Protein AF-A0A4Q6Y3A4-F1 (afdb_monomer_lite)

Radius of gyration: 12.82 Å; chains: 1; bounding box: 29×25×33 Å

Foldseek 3Di:
DDCVVPVVCCVLQNPVRVVVVVVCQVVVLVVVCPPPPAPHWDDWDWDDPDSVKIWIWTAHPVRDTDIDIPVNSVVVD

Secondary structure (DSSP, 8-state):
--TTT-HHHHHHHHHHHHHHHHHHHHHHHHHHHTSTT-SSEEEEEEE-S-TTS-EEEEEETTS-EEEEEHHHHHTT-

Organism: NCBI:txid2484750

Structure (mmCIF, N/CA/C/O backbone):
data_AF-A0A4Q6Y3A4-F1
#
_entry.id   AF-A0A4Q6Y3A4-F1
#
loop_
_atom_site.group_PDB
_atom_site.id
_atom_site.type_symbol
_atom_site.label_atom_id
_atom_site.label_alt_id
_atom_site.label_comp_id
_atom_site.label_asym_id
_atom_site.label_entity_id
_atom_site.label_seq_id
_atom_site.pdbx_PDB_ins_code
_atom_site.Cartn_x
_atom_site.Cartn_y
_atom_site.Cartn_z
_atom_site.occupancy
_atom_site.B_iso_or_equiv
_atom_site.auth_seq_id
_atom_site.auth_comp_id
_atom_site.auth_asym_id
_atom_site.auth_atom_id
_ato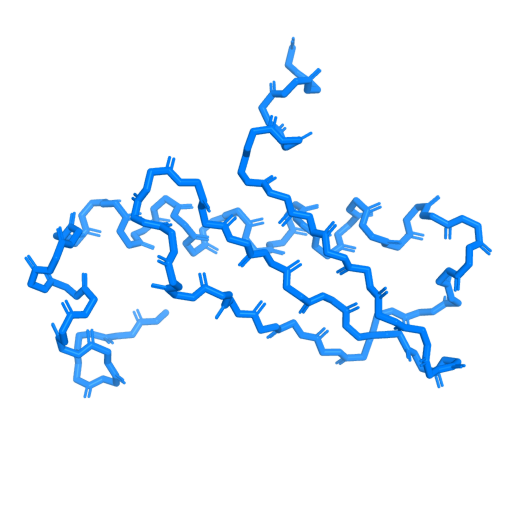m_site.pdbx_PDB_model_num
ATOM 1 N N . MET A 1 1 ? 6.551 -8.416 -5.964 1.00 69.56 1 MET A N 1
ATOM 2 C CA . MET A 1 1 ? 5.887 -8.432 -7.287 1.00 69.56 1 MET A CA 1
ATOM 3 C C . MET A 1 1 ? 6.881 -8.907 -8.326 1.00 69.56 1 MET A C 1
ATOM 5 O O . MET A 1 1 ? 8.053 -8.579 -8.182 1.00 69.56 1 MET A O 1
ATOM 9 N N . THR A 1 2 ? 6.449 -9.673 -9.329 1.00 76.56 2 THR A N 1
ATOM 10 C CA . THR A 1 2 ? 7.322 -10.108 -10.434 1.00 76.56 2 THR A CA 1
ATOM 11 C C . THR A 1 2 ? 6.891 -9.488 -11.761 1.00 76.56 2 THR A C 1
ATOM 13 O O . THR A 1 2 ? 5.734 -9.095 -11.925 1.00 76.56 2 THR A O 1
ATOM 16 N N . ARG A 1 3 ? 7.827 -9.415 -12.717 1.00 78.75 3 ARG A N 1
ATOM 17 C CA . ARG A 1 3 ? 7.577 -8.899 -14.071 1.00 78.75 3 ARG A CA 1
ATOM 18 C C . ARG A 1 3 ? 6.483 -9.678 -14.794 1.00 78.75 3 ARG A C 1
ATOM 20 O O . ARG A 1 3 ? 5.631 -9.066 -15.421 1.00 78.75 3 ARG A O 1
ATOM 27 N N . ASP A 1 4 ? 6.458 -10.995 -14.626 1.00 82.25 4 ASP A N 1
ATOM 28 C CA . ASP A 1 4 ? 5.482 -11.871 -15.285 1.00 82.25 4 ASP A CA 1
ATOM 29 C C . ASP A 1 4 ? 4.055 -11.642 -14.780 1.00 82.25 4 ASP A C 1
ATOM 31 O O . ASP A 1 4 ? 3.087 -11.811 -15.513 1.00 82.25 4 ASP A O 1
ATOM 35 N N . GLN A 1 5 ? 3.918 -11.221 -13.523 1.00 76.88 5 GLN A N 1
ATOM 36 C CA . GLN A 1 5 ? 2.626 -10.894 -12.934 1.00 76.88 5 GLN A CA 1
ATOM 37 C C . GLN A 1 5 ? 2.158 -9.471 -13.321 1.00 76.88 5 GLN A C 1
ATOM 39 O O . GLN A 1 5 ? 0.964 -9.188 -13.235 1.00 76.88 5 GLN A O 1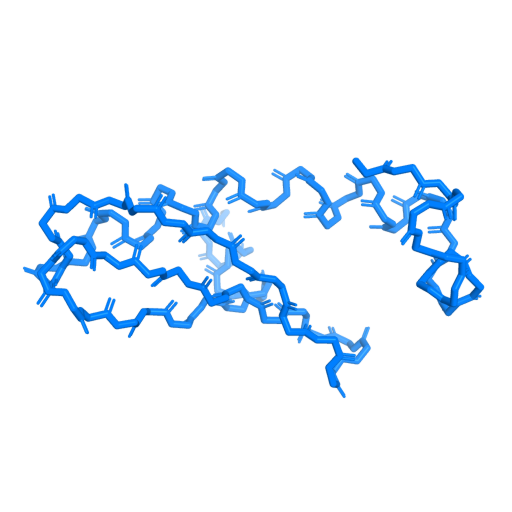
ATOM 44 N N . TRP A 1 6 ? 3.081 -8.559 -13.678 1.00 77.56 6 TRP A N 1
ATOM 45 C CA . TRP A 1 6 ? 2.819 -7.116 -13.859 1.00 77.56 6 TRP A CA 1
ATOM 46 C C . TRP A 1 6 ? 3.622 -6.510 -15.036 1.00 77.56 6 TRP A C 1
ATOM 48 O O . TRP A 1 6 ? 4.364 -5.547 -14.831 1.00 77.56 6 TRP A O 1
ATOM 58 N N . PRO A 1 7 ? 3.507 -7.036 -16.271 1.00 85.12 7 PRO A N 1
ATOM 59 C CA . PRO A 1 7 ? 4.386 -6.648 -17.377 1.00 85.12 7 PRO A CA 1
ATOM 60 C C . PRO A 1 7 ? 4.263 -5.168 -17.767 1.00 85.12 7 PRO A C 1
ATOM 62 O O . PRO A 1 7 ? 5.289 -4.499 -17.855 1.00 85.12 7 PRO A O 1
ATOM 65 N N . SER A 1 8 ? 3.042 -4.628 -17.888 1.00 84.06 8 SER A N 1
ATOM 66 C CA . SER A 1 8 ? 2.821 -3.213 -18.242 1.00 84.06 8 SER A CA 1
ATOM 67 C C . SER A 1 8 ? 3.390 -2.251 -17.201 1.00 84.06 8 SER A C 1
ATOM 69 O O . SER A 1 8 ? 3.988 -1.241 -17.529 1.00 84.06 8 SER A O 1
ATOM 71 N N . TRP A 1 9 ? 3.311 -2.609 -15.923 1.00 81.88 9 TRP A N 1
ATOM 72 C CA . TRP A 1 9 ? 3.902 -1.825 -14.841 1.00 81.88 9 TRP A CA 1
ATOM 73 C C . TRP A 1 9 ? 5.432 -1.800 -14.909 1.00 81.88 9 TRP A C 1
ATOM 75 O O . TRP A 1 9 ? 6.055 -0.775 -14.647 1.00 81.88 9 TRP A O 1
ATOM 85 N N . TYR A 1 10 ? 6.060 -2.912 -15.287 1.00 86.31 10 TYR A N 1
ATOM 86 C CA . TYR A 1 10 ? 7.502 -2.922 -15.531 1.00 86.31 10 TYR A CA 1
ATOM 87 C C . TYR A 1 10 ? 7.893 -2.131 -16.785 1.00 86.31 10 TYR A C 1
ATOM 89 O O . TYR A 1 10 ? 9.010 -1.621 -16.821 1.00 86.31 10 TYR A O 1
ATOM 97 N N . GLU A 1 11 ? 7.014 -2.027 -17.782 1.00 86.50 11 GLU A N 1
ATOM 98 C CA . GLU A 1 11 ? 7.213 -1.180 -18.965 1.00 86.50 11 GLU A CA 1
ATOM 99 C C . GLU A 1 11 ? 7.073 0.309 -18.623 1.00 86.50 11 GLU A C 1
ATOM 101 O O . GLU A 1 11 ? 7.951 1.091 -18.979 1.00 86.50 11 GLU A O 1
ATOM 106 N N . ASP A 1 12 ? 6.040 0.678 -17.864 1.00 83.12 12 ASP A N 1
ATOM 107 C CA . ASP A 1 12 ? 5.743 2.066 -17.493 1.00 83.12 12 ASP A CA 1
ATOM 108 C C . ASP A 1 12 ? 6.748 2.632 -16.477 1.00 83.12 12 ASP A C 1
ATOM 110 O O . ASP A 1 12 ? 7.171 3.785 -16.574 1.00 83.12 12 ASP A O 1
ATOM 114 N N . PHE A 1 13 ? 7.142 1.826 -15.485 1.00 82.00 13 PHE A N 1
ATOM 115 C CA . PHE A 1 13 ? 7.923 2.292 -14.334 1.00 82.00 13 PHE A CA 1
ATOM 116 C C . PHE A 1 13 ? 9.365 1.779 -14.309 1.00 82.00 13 PHE A C 1
ATOM 118 O O . PHE A 1 13 ? 10.239 2.391 -13.690 1.00 82.00 13 PHE A O 1
ATOM 125 N N . GLY A 1 14 ? 9.638 0.645 -14.950 1.00 87.81 14 GLY A N 1
ATOM 126 C CA . GLY A 1 14 ? 10.917 -0.043 -14.830 1.00 87.81 14 GLY A CA 1
ATOM 127 C C . GLY A 1 14 ? 11.104 -0.759 -13.486 1.00 87.81 14 GLY A C 1
ATOM 128 O O . GLY A 1 14 ? 10.516 -0.429 -12.453 1.00 87.81 14 GLY A O 1
ATOM 129 N N . ALA A 1 15 ? 11.989 -1.759 -13.483 1.00 88.44 15 ALA A N 1
ATOM 130 C CA . ALA A 1 15 ? 12.252 -2.589 -12.306 1.00 88.44 15 ALA A CA 1
ATOM 131 C C . ALA A 1 15 ? 12.651 -1.805 -11.031 1.00 88.44 15 ALA A C 1
ATOM 133 O O . ALA A 1 15 ? 12.158 -2.163 -9.957 1.00 88.44 15 ALA A O 1
ATOM 134 N N . PRO A 1 16 ? 13.481 -0.737 -11.093 1.00 88.81 16 PRO A N 1
ATOM 135 C CA . PRO A 1 16 ? 13.859 0.014 -9.895 1.00 88.81 16 PRO A CA 1
ATOM 136 C C . PRO A 1 16 ? 12.664 0.678 -9.203 1.00 88.81 16 PRO A C 1
ATOM 138 O O . PRO A 1 16 ? 12.518 0.578 -7.985 1.00 88.81 16 PRO A O 1
ATOM 141 N N . ARG A 1 17 ? 11.772 1.307 -9.974 1.00 85.69 17 ARG A N 1
ATOM 142 C CA . ARG A 1 17 ? 10.590 1.990 -9.443 1.00 85.69 17 ARG A CA 1
ATOM 143 C C . ARG A 1 17 ? 9.576 0.998 -8.881 1.00 85.69 17 ARG A C 1
ATOM 145 O O . ARG A 1 17 ? 9.039 1.229 -7.805 1.00 85.69 17 ARG A O 1
ATOM 152 N N . ILE A 1 18 ? 9.392 -0.150 -9.534 1.00 86.81 18 ILE A N 1
ATOM 153 C CA . ILE A 1 18 ? 8.556 -1.240 -9.008 1.00 86.81 18 ILE A CA 1
ATOM 154 C C . ILE A 1 18 ? 9.075 -1.751 -7.662 1.00 86.81 18 ILE A C 1
ATOM 156 O O . ILE A 1 18 ? 8.282 -2.037 -6.762 1.00 86.81 18 ILE A O 1
ATOM 160 N N . SER A 1 19 ? 10.397 -1.847 -7.499 1.00 87.88 19 SER A N 1
ATOM 161 C CA . SER A 1 19 ? 10.997 -2.231 -6.221 1.00 87.88 19 SER A CA 1
ATOM 162 C C . SER A 1 19 ? 10.723 -1.197 -5.126 1.00 87.88 19 SER A C 1
ATOM 164 O O . SER A 1 19 ? 10.458 -1.588 -3.991 1.00 87.88 19 SER A O 1
ATOM 166 N N . GLN A 1 20 ? 10.761 0.099 -5.452 1.00 87.31 20 GLN A N 1
ATOM 167 C CA . GLN A 1 20 ? 10.431 1.178 -4.512 1.00 87.31 20 GLN A CA 1
ATOM 168 C C . GLN A 1 20 ? 8.958 1.118 -4.091 1.00 87.31 20 GLN A C 1
ATOM 170 O O . GLN A 1 20 ? 8.675 1.019 -2.902 1.00 87.31 20 GLN A O 1
ATOM 175 N N . ILE A 1 21 ? 8.039 1.051 -5.059 1.00 87.12 21 ILE A N 1
ATOM 176 C CA . ILE A 1 21 ? 6.592 0.949 -4.807 1.00 87.12 21 ILE A CA 1
ATOM 177 C C . ILE A 1 21 ? 6.275 -0.300 -3.970 1.00 87.12 21 ILE A C 1
ATOM 179 O O . ILE A 1 21 ? 5.483 -0.266 -3.031 1.00 87.12 21 ILE A O 1
ATOM 183 N N . SER A 1 22 ? 6.938 -1.425 -4.264 1.00 87.88 22 SER A N 1
ATOM 184 C CA . SER A 1 22 ? 6.786 -2.657 -3.480 1.00 87.88 22 SER A CA 1
ATOM 185 C C . SER A 1 22 ? 7.221 -2.479 -2.022 1.00 87.88 22 SER A C 1
ATOM 187 O O . SER A 1 22 ? 6.608 -3.062 -1.128 1.00 87.88 22 SER A O 1
ATOM 189 N N . ALA A 1 23 ? 8.261 -1.681 -1.766 1.00 89.62 23 ALA A N 1
ATOM 190 C CA . ALA A 1 23 ? 8.730 -1.390 -0.414 1.00 89.62 23 ALA A CA 1
ATOM 191 C C . ALA A 1 23 ? 7.773 -0.461 0.357 1.00 89.62 23 ALA A C 1
ATOM 193 O O . ALA A 1 23 ? 7.702 -0.556 1.582 1.00 89.62 23 ALA A O 1
ATOM 194 N N . GLU A 1 24 ? 7.008 0.382 -0.342 1.00 90.88 24 GLU A N 1
ATOM 195 C CA . GLU A 1 24 ? 6.043 1.331 0.231 1.00 90.88 24 GLU A CA 1
ATOM 196 C C . GLU A 1 24 ? 4.707 0.680 0.651 1.00 90.88 24 GLU A C 1
ATOM 198 O O . GLU A 1 24 ? 4.011 1.220 1.513 1.00 90.88 24 GLU A O 1
ATOM 203 N N . GLN A 1 25 ? 4.391 -0.533 0.176 1.00 90.38 25 GLN A N 1
ATOM 204 C CA . GLN A 1 25 ? 3.168 -1.260 0.566 1.00 90.38 25 GLN A CA 1
ATOM 205 C C . GLN A 1 25 ? 3.063 -1.488 2.083 1.00 90.38 25 GLN A C 1
ATOM 207 O O . GLN A 1 25 ? 2.007 -1.301 2.687 1.00 90.38 25 GLN A O 1
ATOM 212 N N . ARG A 1 26 ? 4.163 -1.884 2.738 1.00 91.81 26 ARG A N 1
ATOM 213 C CA . ARG A 1 26 ? 4.162 -2.118 4.192 1.00 91.81 26 ARG A CA 1
ATOM 214 C C . ARG A 1 26 ? 3.983 -0.811 4.985 1.00 91.81 26 ARG A C 1
ATOM 216 O O . ARG A 1 26 ? 3.136 -0.797 5.879 1.00 91.81 26 ARG A O 1
ATOM 223 N N . PRO A 1 27 ? 4.723 0.277 4.697 1.00 92.94 27 PRO A N 1
ATOM 224 C CA . PRO A 1 27 ? 4.440 1.603 5.241 1.00 92.94 27 PRO A CA 1
ATOM 225 C C . PRO A 1 27 ? 2.991 2.061 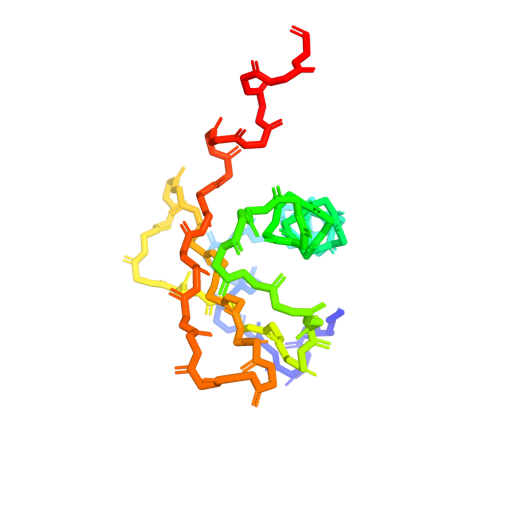5.041 1.00 92.94 27 PRO A C 1
ATOM 227 O O . PRO A 1 27 ? 2.392 2.534 6.005 1.00 92.94 27 PRO A O 1
ATOM 230 N N . ALA A 1 28 ? 2.400 1.858 3.858 1.00 92.44 28 ALA A N 1
ATOM 231 C CA . ALA A 1 28 ? 0.996 2.182 3.591 1.00 92.44 28 ALA A CA 1
ATOM 232 C C . ALA A 1 28 ? 0.036 1.417 4.509 1.00 92.44 28 ALA A C 1
ATOM 234 O O . ALA A 1 28 ? -0.813 2.029 5.158 1.00 92.44 28 ALA A O 1
ATOM 235 N N . ALA A 1 29 ? 0.221 0.102 4.656 1.00 92.25 29 ALA A N 1
ATOM 236 C CA . ALA A 1 29 ? -0.581 -0.705 5.574 1.00 92.25 29 ALA A CA 1
ATOM 237 C C . ALA A 1 29 ? -0.434 -0.242 7.037 1.00 92.25 29 ALA A C 1
ATOM 239 O O . ALA A 1 29 ? -1.425 -0.115 7.752 1.00 92.25 29 ALA A O 1
ATOM 240 N N . ILE A 1 30 ? 0.788 0.067 7.487 1.00 93.00 30 ILE A N 1
ATOM 241 C CA . ILE A 1 30 ? 1.037 0.575 8.848 1.00 93.00 30 ILE A CA 1
ATOM 242 C C . ILE A 1 30 ? 0.382 1.945 9.051 1.00 93.00 30 ILE A C 1
ATOM 244 O O . ILE A 1 30 ? -0.205 2.199 10.101 1.00 93.00 30 ILE A O 1
ATOM 248 N N . ARG A 1 31 ? 0.483 2.837 8.063 1.00 92.31 31 ARG A N 1
ATOM 249 C CA . ARG A 1 31 ? -0.125 4.168 8.102 1.00 92.31 31 ARG A CA 1
ATOM 250 C C . ARG A 1 31 ? -1.646 4.074 8.175 1.00 92.31 31 ARG A C 1
ATOM 252 O O . ARG A 1 31 ? -2.235 4.806 8.968 1.00 92.31 31 ARG A O 1
ATOM 259 N N . ALA A 1 32 ? -2.256 3.177 7.402 1.00 92.06 32 ALA A N 1
ATOM 260 C CA . ALA A 1 32 ? -3.692 2.920 7.429 1.00 92.06 32 ALA A CA 1
ATOM 261 C C . ALA A 1 32 ? -4.143 2.301 8.762 1.00 92.06 32 ALA A C 1
ATOM 263 O O . ALA A 1 32 ? -5.137 2.740 9.327 1.00 92.06 32 ALA A O 1
ATOM 264 N N . ALA A 1 33 ? -3.370 1.372 9.333 1.00 90.56 33 ALA A N 1
ATOM 265 C CA . ALA A 1 33 ? -3.660 0.774 10.641 1.00 90.56 33 ALA A CA 1
ATOM 266 C C . ALA A 1 33 ? -3.625 1.777 11.813 1.00 90.56 33 ALA A C 1
ATOM 268 O O . ALA A 1 33 ? -4.109 1.472 12.898 1.00 90.56 33 ALA A O 1
ATOM 269 N N . ARG A 1 34 ? -3.032 2.963 11.623 1.00 91.56 34 ARG A N 1
ATOM 270 C CA . ARG A 1 34 ? -3.032 4.052 12.616 1.00 91.56 34 ARG A CA 1
ATOM 271 C C . ARG A 1 34 ? -4.252 4.963 12.516 1.00 91.56 34 ARG A C 1
ATOM 273 O O . ARG A 1 34 ? -4.443 5.802 13.392 1.00 91.56 34 ARG A O 1
ATOM 280 N N . GLU A 1 35 ? -5.046 4.848 11.456 1.00 90.31 35 GLU A N 1
ATOM 281 C CA . GLU A 1 35 ? -6.271 5.626 11.330 1.00 90.31 35 GLU A CA 1
ATOM 282 C C . GLU A 1 35 ? -7.315 5.120 12.336 1.00 90.31 35 GLU A C 1
ATOM 284 O O . GLU A 1 35 ? -7.580 3.918 12.370 1.00 90.31 35 GLU A O 1
ATOM 289 N N . PRO A 1 36 ? -7.989 6.005 13.095 1.00 89.88 36 PRO A N 1
ATOM 290 C CA . PRO A 1 36 ? -8.987 5.605 14.094 1.00 89.88 36 PRO A CA 1
ATOM 291 C C . PRO A 1 36 ? -10.141 4.764 13.532 1.00 89.88 36 PRO A C 1
ATOM 293 O O . PRO A 1 36 ? -10.825 4.059 14.267 1.00 89.88 36 PRO A O 1
ATOM 296 N N . LYS A 1 37 ? -10.377 4.868 12.221 1.00 89.75 37 LYS A N 1
ATOM 297 C CA . LYS A 1 37 ? -11.426 4.151 11.496 1.00 89.75 37 LYS A CA 1
ATOM 298 C C . LYS A 1 37 ? -10.994 2.782 10.962 1.00 89.75 37 LYS A C 1
ATOM 300 O O . LYS A 1 37 ? -11.829 2.125 10.358 1.00 89.75 37 LYS A O 1
ATOM 305 N N . CYS A 1 38 ? -9.745 2.348 11.143 1.00 92.00 38 CYS A N 1
ATOM 306 C CA . CYS A 1 38 ? -9.291 1.008 10.763 1.00 92.00 38 CYS A CA 1
ATOM 307 C C . CYS A 1 38 ? -9.107 0.154 12.015 1.00 92.00 38 CYS A C 1
ATOM 309 O O . CYS A 1 38 ? -8.283 0.469 12.868 1.00 92.00 38 CYS A O 1
ATOM 311 N N . ASP A 1 39 ? -9.860 -0.933 12.125 1.00 89.06 39 ASP A N 1
ATOM 312 C CA . ASP A 1 39 ? -9.710 -1.896 13.214 1.00 89.06 39 ASP A CA 1
ATOM 313 C C . ASP A 1 39 ? -8.473 -2.783 13.010 1.00 89.06 39 ASP A C 1
ATOM 315 O O . ASP A 1 39 ? -7.619 -2.916 13.885 1.00 89.06 39 ASP A O 1
ATOM 319 N N . SER A 1 40 ? -8.364 -3.382 11.828 1.00 92.00 40 SER A N 1
ATOM 320 C CA . SER A 1 40 ? -7.224 -4.169 11.390 1.00 92.00 40 SER A CA 1
ATOM 321 C C . SER A 1 40 ? -7.194 -4.224 9.871 1.00 92.00 40 SER A C 1
ATOM 323 O O . SER A 1 40 ? -8.235 -4.319 9.224 1.00 92.00 40 SER A O 1
ATOM 325 N N . VAL A 1 41 ? -5.990 -4.186 9.306 1.00 94.81 41 VAL A N 1
ATOM 326 C CA . VAL A 1 41 ? -5.797 -4.308 7.860 1.00 94.81 41 VAL A CA 1
ATOM 327 C C . VAL A 1 41 ? -6.124 -5.734 7.419 1.00 94.81 41 VAL A C 1
ATOM 329 O O . VAL A 1 41 ? -5.613 -6.700 7.990 1.00 94.81 41 VAL A O 1
ATOM 332 N N . GLU A 1 42 ? -6.963 -5.851 6.397 1.00 94.25 42 GLU A N 1
ATOM 333 C CA . GLU A 1 42 ? -7.348 -7.110 5.762 1.00 94.25 42 GLU A CA 1
ATOM 334 C C . GLU A 1 42 ? -6.583 -7.326 4.456 1.00 94.25 42 GLU A C 1
ATOM 336 O O . GLU A 1 42 ? -5.959 -8.371 4.265 1.00 94.25 42 GLU A O 1
ATOM 341 N N . SER A 1 43 ? -6.580 -6.322 3.578 1.00 93.81 43 SER A N 1
ATOM 342 C CA . SER A 1 43 ? -5.891 -6.388 2.292 1.00 93.81 43 SER A CA 1
ATOM 343 C C . SER A 1 43 ? -5.350 -5.038 1.851 1.00 93.81 43 SER A C 1
ATOM 345 O O . SER A 1 43 ? -5.752 -3.981 2.334 1.00 93.81 43 SER A O 1
ATOM 347 N N . LEU A 1 44 ? -4.408 -5.088 0.913 1.00 92.69 44 LEU A N 1
ATOM 348 C CA . LEU A 1 44 ? -3.834 -3.919 0.270 1.00 92.69 44 LEU A CA 1
ATOM 349 C C . LEU A 1 44 ? -3.819 -4.143 -1.239 1.00 92.69 44 LEU A C 1
ATOM 351 O O . LEU A 1 44 ? -3.333 -5.167 -1.723 1.00 92.69 44 LEU A O 1
ATOM 355 N N . ALA A 1 45 ? -4.323 -3.159 -1.969 1.00 89.88 45 ALA A N 1
ATOM 356 C CA . ALA A 1 45 ? -4.236 -3.060 -3.413 1.00 89.88 45 ALA A CA 1
ATOM 357 C C . ALA A 1 45 ? -3.518 -1.762 -3.792 1.00 89.88 45 ALA A C 1
ATOM 359 O O . ALA A 1 45 ? -3.507 -0.796 -3.034 1.00 89.88 45 ALA A O 1
ATOM 360 N N . MET A 1 46 ? -2.902 -1.737 -4.971 1.00 87.00 46 MET A N 1
ATOM 361 C CA . MET A 1 46 ? -2.311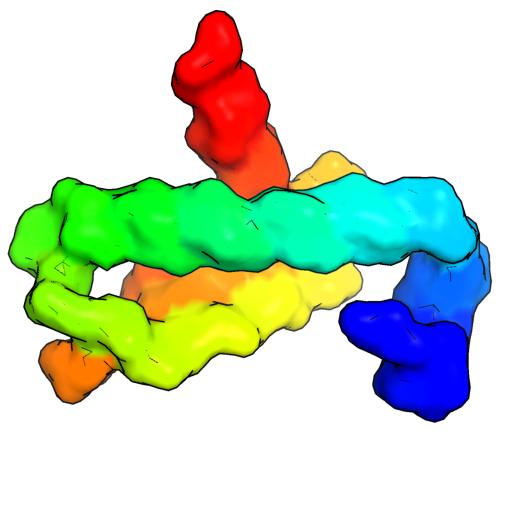 -0.512 -5.508 1.00 87.00 46 MET A CA 1
ATOM 362 C C . MET A 1 46 ? -3.178 0.002 -6.643 1.00 87.00 46 MET A C 1
ATOM 364 O O . MET A 1 46 ? -3.502 -0.758 -7.564 1.00 87.00 46 MET A O 1
ATOM 368 N N . ASP A 1 47 ? -3.505 1.286 -6.584 1.00 83.00 47 ASP A N 1
ATOM 369 C CA . ASP A 1 47 ? -4.104 2.007 -7.687 1.00 83.00 47 ASP A CA 1
ATOM 370 C C . ASP A 1 47 ? -3.030 2.390 -8.705 1.00 83.00 47 ASP A C 1
ATOM 372 O O . ASP A 1 47 ? -1.977 2.948 -8.397 1.00 83.00 47 ASP A O 1
ATOM 376 N N . ARG A 1 48 ? -3.337 2.051 -9.948 1.00 73.38 48 ARG A N 1
ATOM 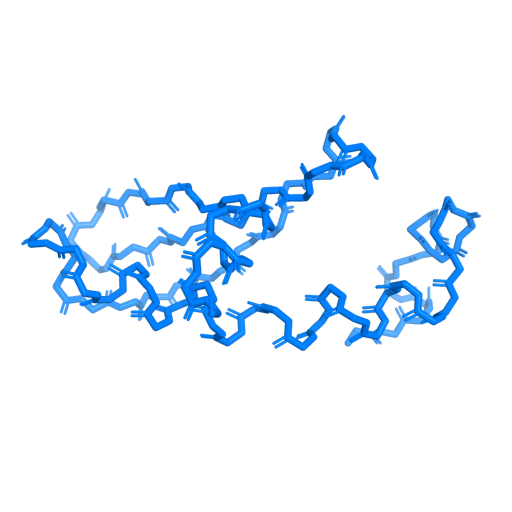377 C CA . ARG A 1 48 ? -2.457 2.098 -11.105 1.00 73.38 48 ARG A CA 1
ATOM 378 C C . ARG A 1 48 ? -2.764 3.276 -12.021 1.00 73.38 48 ARG A C 1
ATOM 380 O O . ARG A 1 48 ? -2.082 3.431 -13.026 1.00 73.38 48 ARG A O 1
ATOM 387 N N . SER A 1 49 ? -3.788 4.073 -11.712 1.00 69.81 49 SER A N 1
ATOM 388 C CA . SER A 1 49 ? -4.249 5.154 -12.587 1.00 69.81 49 SER A CA 1
ATOM 389 C C . SER A 1 49 ? -3.340 6.384 -12.600 1.00 69.81 49 SER A C 1
ATOM 391 O O . SER A 1 49 ? -3.428 7.185 -13.528 1.00 69.81 49 SER A O 1
ATOM 393 N N . THR A 1 50 ? -2.490 6.565 -11.586 1.00 66.75 50 THR A N 1
ATOM 394 C CA . THR A 1 50 ? -1.654 7.765 -11.424 1.00 66.75 50 THR A CA 1
ATOM 395 C C . THR A 1 50 ? -0.167 7.405 -11.449 1.00 66.75 50 THR A C 1
ATOM 397 O O . THR A 1 50 ? 0.371 6.965 -10.438 1.00 66.75 50 THR A O 1
ATOM 400 N N . PRO A 1 51 ? 0.541 7.611 -12.575 1.00 68.00 51 PRO A N 1
ATOM 401 C CA . PRO A 1 51 ? 1.942 7.202 -12.705 1.00 68.00 51 PRO A CA 1
ATOM 402 C C . PRO A 1 51 ? 2.923 8.023 -11.853 1.00 68.00 51 PRO A C 1
ATOM 404 O O . PRO A 1 51 ? 4.049 7.601 -11.601 1.00 68.00 51 PRO A O 1
ATOM 407 N N . THR A 1 52 ? 2.523 9.202 -11.392 1.00 76.88 52 THR A N 1
ATOM 408 C CA . THR A 1 52 ? 3.387 10.086 -10.598 1.00 76.88 52 THR A CA 1
ATOM 409 C C . THR A 1 52 ? 3.172 9.963 -9.093 1.00 76.88 52 THR A C 1
ATOM 411 O O . THR A 1 52 ? 4.040 10.397 -8.342 1.00 76.88 52 THR A O 1
ATOM 414 N N . ASP A 1 53 ? 2.037 9.403 -8.665 1.00 83.94 53 ASP A N 1
ATOM 415 C CA . ASP A 1 53 ? 1.674 9.237 -7.255 1.00 83.94 53 ASP A CA 1
ATOM 416 C C . ASP A 1 53 ? 0.788 7.996 -7.096 1.00 83.94 53 ASP A C 1
ATOM 418 O O . ASP A 1 53 ? -0.428 8.021 -7.333 1.00 83.94 53 ASP A O 1
ATOM 422 N N . ILE A 1 54 ? 1.433 6.875 -6.786 1.00 88.12 54 ILE A N 1
ATOM 423 C CA . ILE A 1 54 ? 0.770 5.579 -6.675 1.00 88.12 54 ILE A CA 1
ATOM 424 C C . ILE A 1 54 ? -0.139 5.589 -5.446 1.00 88.12 54 ILE A C 1
ATOM 426 O O . ILE A 1 54 ? 0.279 5.892 -4.329 1.00 88.12 54 ILE A O 1
ATOM 430 N N . GLY A 1 55 ? -1.407 5.243 -5.659 1.00 90.69 55 GLY A N 1
ATOM 431 C CA . GLY A 1 55 ? -2.353 5.048 -4.569 1.00 90.69 55 GLY A CA 1
ATOM 432 C C . GLY A 1 55 ? -2.218 3.646 -3.982 1.00 90.69 55 GLY A C 1
ATOM 433 O O . GLY A 1 55 ? -2.046 2.672 -4.709 1.00 90.69 55 GLY A O 1
ATOM 434 N N . PHE A 1 56 ? -2.357 3.527 -2.672 1.00 92.81 56 PHE A N 1
ATOM 435 C CA . PHE A 1 56 ? -2.493 2.276 -1.943 1.00 92.81 56 PHE A CA 1
ATOM 436 C C . PHE A 1 56 ? -3.879 2.256 -1.304 1.00 92.81 56 PHE A C 1
ATOM 438 O O . PHE A 1 56 ? -4.151 3.005 -0.364 1.00 92.81 56 PHE A O 1
ATOM 445 N N . ASP A 1 57 ? -4.753 1.405 -1.826 1.00 94.12 57 ASP A N 1
ATOM 446 C CA . ASP A 1 57 ? -6.065 1.141 -1.253 1.00 94.12 57 ASP A CA 1
ATOM 447 C C . ASP A 1 57 ? -5.912 0.044 -0.196 1.00 94.12 57 ASP A C 1
ATOM 449 O O . ASP A 1 57 ? -5.621 -1.112 -0.507 1.00 94.12 57 ASP A O 1
ATOM 453 N N . VAL A 1 58 ? -6.078 0.418 1.067 1.00 94.75 58 VAL A N 1
ATOM 454 C CA . VAL A 1 58 ? -6.006 -0.484 2.214 1.00 94.75 58 VAL A CA 1
ATOM 455 C C . VAL A 1 58 ? -7.414 -0.757 2.714 1.00 94.75 58 VAL A C 1
ATOM 457 O O . VAL A 1 58 ? -8.098 0.149 3.191 1.00 94.75 58 VAL A O 1
ATOM 460 N N . ASP A 1 59 ? -7.835 -2.010 2.610 1.00 95.44 59 ASP A N 1
ATOM 461 C CA . ASP A 1 59 ? -9.113 -2.481 3.128 1.00 95.44 59 ASP A CA 1
ATOM 462 C C . ASP A 1 59 ? -8.933 -2.955 4.574 1.00 95.44 59 ASP A C 1
ATOM 464 O O . ASP A 1 59 ? -8.003 -3.703 4.896 1.00 95.44 59 ASP A O 1
ATOM 468 N N . CYS A 1 60 ? -9.821 -2.500 5.452 1.00 95.19 60 CYS A N 1
ATOM 469 C CA . CYS A 1 60 ? -9.883 -2.868 6.861 1.00 95.19 60 CYS A CA 1
ATOM 470 C C . CYS A 1 60 ? -11.038 -3.848 7.103 1.00 95.19 60 CYS A C 1
ATOM 472 O O . CYS A 1 60 ? -12.069 -3.774 6.431 1.00 95.19 60 CYS A O 1
ATOM 474 N N . LYS A 1 61 ? -10.907 -4.727 8.104 1.00 94.31 61 LYS A N 1
ATOM 475 C CA . LYS A 1 61 ? -11.909 -5.769 8.406 1.00 94.31 61 LYS A CA 1
ATOM 476 C C . LYS A 1 61 ? -13.286 -5.221 8.773 1.00 94.31 61 LYS A C 1
ATOM 478 O O . LYS A 1 61 ? -14.295 -5.890 8.564 1.00 94.31 61 LYS A O 1
ATOM 483 N N . ASN A 1 62 ? -13.352 -4.001 9.293 1.00 93.69 62 ASN A N 1
ATOM 484 C CA . ASN A 1 62 ? -14.611 -3.304 9.549 1.00 93.69 62 ASN A CA 1
ATOM 485 C C . ASN A 1 62 ? -15.299 -2.744 8.283 1.00 93.69 62 ASN A C 1
ATOM 487 O O . ASN A 1 62 ? -16.266 -1.987 8.399 1.00 93.69 62 ASN A O 1
ATOM 491 N N . GLY A 1 63 ? -14.806 -3.076 7.085 1.00 92.75 63 GLY A N 1
ATOM 492 C CA . GLY A 1 63 ? -15.360 -2.648 5.800 1.00 92.75 63 GLY A CA 1
ATOM 493 C C . GLY A 1 63 ? -14.965 -1.230 5.381 1.00 92.75 63 GLY A C 1
ATOM 494 O O . GLY A 1 63 ? -15.488 -0.716 4.393 1.00 92.75 63 GLY A O 1
ATOM 495 N N . GLN A 1 64 ? -14.068 -0.569 6.120 1.00 95.12 64 GLN A N 1
ATOM 496 C CA . GLN A 1 64 ? -13.517 0.723 5.718 1.00 95.12 64 GLN A CA 1
ATOM 497 C C . GLN A 1 64 ? -12.388 0.539 4.705 1.00 95.12 64 GLN A C 1
ATOM 499 O O . GLN A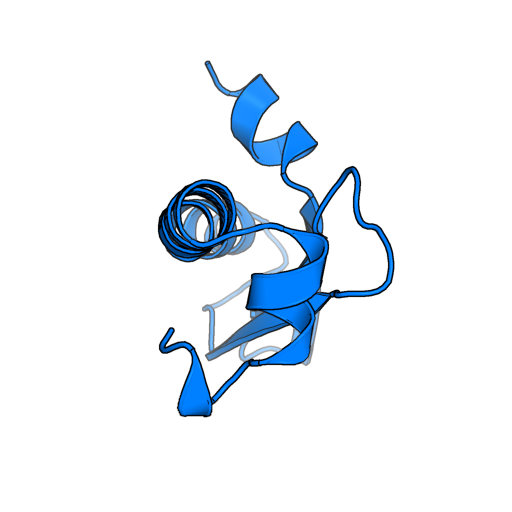 1 64 ? -11.541 -0.336 4.860 1.00 95.12 64 GLN A O 1
ATOM 504 N N . ARG A 1 65 ? -12.330 1.431 3.713 1.00 94.38 65 ARG A N 1
ATOM 505 C CA . ARG A 1 65 ? -11.177 1.579 2.822 1.00 94.38 65 ARG A CA 1
ATOM 506 C C . ARG A 1 65 ? -10.446 2.876 3.130 1.00 94.38 65 ARG A C 1
ATOM 508 O O . ARG A 1 65 ? -11.053 3.946 3.218 1.00 94.38 65 ARG A O 1
ATOM 515 N N . ILE A 1 66 ? -9.133 2.783 3.273 1.00 93.56 66 ILE A N 1
ATOM 516 C CA . ILE A 1 66 ? -8.234 3.922 3.425 1.00 93.56 66 ILE A CA 1
ATOM 517 C C . ILE A 1 66 ? -7.348 3.979 2.199 1.00 93.56 66 ILE A C 1
ATOM 519 O O . ILE A 1 66 ? -6.666 3.013 1.881 1.00 93.56 66 ILE A O 1
ATOM 523 N N . ARG A 1 67 ? -7.334 5.132 1.541 1.00 92.62 67 ARG A N 1
ATOM 524 C CA . ARG A 1 67 ? -6.439 5.395 0.425 1.00 92.62 67 ARG A CA 1
ATOM 525 C C . ARG A 1 67 ? -5.258 6.223 0.910 1.00 92.62 67 ARG A C 1
ATOM 527 O O . ARG A 1 67 ? -5.471 7.281 1.497 1.00 92.62 67 ARG A O 1
ATOM 534 N N . ILE A 1 68 ? -4.052 5.716 0.691 1.00 91.62 68 ILE A N 1
ATOM 535 C CA . ILE A 1 68 ? -2.781 6.365 1.032 1.00 91.62 68 ILE A CA 1
ATOM 536 C C . ILE A 1 68 ? -2.007 6.591 -0.260 1.00 91.62 68 ILE A C 1
ATOM 538 O O . ILE A 1 68 ? -1.915 5.672 -1.064 1.00 91.62 68 ILE A O 1
ATOM 542 N N . TYR A 1 69 ? -1.442 7.772 -0.462 1.00 90.44 69 TYR A N 1
ATOM 543 C CA . TYR A 1 69 ? -0.579 8.053 -1.608 1.00 90.44 69 TYR A CA 1
ATOM 544 C C . TYR A 1 69 ? 0.904 7.939 -1.235 1.00 90.44 69 TYR A C 1
ATOM 546 O O . TYR A 1 69 ? 1.268 8.007 -0.059 1.00 90.44 69 TYR A O 1
ATOM 554 N N . GLU A 1 70 ? 1.794 7.769 -2.216 1.00 88.12 70 GLU A N 1
ATOM 555 C CA . GLU A 1 70 ? 3.244 7.747 -1.961 1.00 88.12 70 GLU A CA 1
ATOM 556 C C . GLU A 1 70 ? 3.716 9.052 -1.318 1.00 88.12 70 GLU A C 1
ATOM 558 O O . GLU A 1 70 ? 4.604 9.060 -0.461 1.00 88.12 70 GLU A O 1
ATOM 563 N N . THR A 1 71 ? 3.106 10.167 -1.714 1.00 88.44 71 THR A N 1
ATOM 564 C CA . THR A 1 71 ? 3.363 11.486 -1.133 1.00 88.44 71 THR A CA 1
ATOM 565 C C . THR A 1 71 ? 3.061 11.531 0.369 1.00 88.44 71 THR A C 1
ATOM 567 O O . THR A 1 71 ? 3.901 12.012 1.134 1.00 88.44 71 THR A O 1
ATOM 570 N N . ASP A 1 72 ? 1.955 10.927 0.817 1.00 85.00 72 ASP A N 1
ATOM 571 C CA . ASP A 1 72 ? 1.583 10.834 2.238 1.00 85.00 72 ASP A CA 1
ATOM 572 C C . ASP A 1 72 ? 2.604 10.039 3.071 1.00 85.00 72 ASP A C 1
ATOM 574 O O . ASP A 1 72 ? 2.758 10.274 4.272 1.00 85.00 72 ASP A O 1
ATOM 578 N N . LEU A 1 73 ? 3.309 9.088 2.447 1.00 84.81 73 LEU A N 1
ATOM 579 C CA . LEU A 1 73 ? 4.342 8.279 3.101 1.00 84.81 73 LEU A CA 1
ATOM 580 C C . LEU A 1 73 ? 5.663 9.036 3.256 1.00 84.81 73 LEU A C 1
ATOM 582 O O . LEU A 1 73 ? 6.382 8.829 4.234 1.00 84.81 73 LEU A O 1
ATOM 586 N N . ARG A 1 74 ? 5.984 9.921 2.308 1.00 79.69 74 ARG A N 1
ATOM 587 C CA . ARG A 1 74 ? 7.236 10.695 2.295 1.00 79.69 74 ARG A CA 1
ATOM 588 C C . ARG A 1 74 ? 7.203 11.878 3.253 1.00 79.69 74 ARG A C 1
ATOM 590 O O . ARG A 1 74 ? 8.241 12.223 3.811 1.00 79.69 74 ARG A O 1
ATOM 597 N N . SER A 1 75 ? 6.029 12.453 3.507 1.00 60.53 75 SER A N 1
ATOM 598 C CA . SER A 1 75 ? 5.844 13.568 4.449 1.00 60.53 75 SER A CA 1
ATOM 599 C C . SER A 1 75 ? 6.081 13.216 5.927 1.00 60.53 75 SER A C 1
ATOM 601 O O . SER A 1 75 ? 5.943 14.085 6.782 1.00 60.53 75 SER A O 1
ATOM 603 N N . VAL A 1 76 ? 6.445 11.967 6.241 1.00 51.12 76 VAL A N 1
ATOM 604 C CA . VAL A 1 76 ? 6.771 11.495 7.600 1.00 51.12 76 VAL A CA 1
ATOM 605 C C . VAL A 1 76 ? 8.294 11.379 7.830 1.00 51.12 76 VAL A C 1
ATOM 607 O O . VAL A 1 76 ? 8.718 10.702 8.767 1.00 51.12 76 VAL A O 1
ATOM 610 N N . SER A 1 77 ? 9.110 12.012 6.975 1.00 41.66 77 SER A N 1
ATOM 611 C CA . SER A 1 77 ? 10.587 11.997 7.028 1.00 41.66 77 SER A CA 1
ATOM 612 C C . SER A 1 77 ? 11.163 13.253 7.669 1.00 41.66 77 SER A C 1
ATOM 614 O O . SER A 1 77 ? 10.731 14.354 7.258 1.00 41.66 77 SER A O 1
#

pLDDT: mean 86.03, std 9.81, range [41.66, 95.44]

Sequence (77 aa):
MTRDQWPSWYEDFGAPRISQISAEQRPAAIRAAREPKCDSVESLAMDRSTPTDIGFDVDCKNGQRIRIYETDLRSVS